Protein AF-A0A8S2SE95-F1 (afdb_monomer_lite)

Radius of gyration: 15.61 Å; chains: 1; bounding box: 32×33×42 Å

pLDDT: mean 89.28, std 6.91, range [56.66, 97.38]

Organism: NCBI:txid392030

Sequence (101 aa):
HARGCGQSKLTSSKSFCAANTDDVRVSLKYIRSTVGEETPIFAVGYSLGAGILTKFLGEENNQCSLQGAIVCCASFDMHLTTNNLERWFNLRMYNQRLTNN

Secondary structure (DSSP, 8-state):
--TT-TT----SS----TT--HHHHHHHHHHHHHH-TTS--EEEEETHHHHHHHHHHHHHGGG---SEEEEES--S-HHHHHHHHTSHHHIIIIIHHHH--

Structure (mmCIF, N/CA/C/O backbone):
data_AF-A0A8S2SE95-F1
#
_entry.id   AF-A0A8S2SE95-F1
#
loop_
_atom_site.group_PDB
_atom_site.id
_atom_site.type_symbol
_atom_site.label_atom_id
_atom_site.label_alt_id
_atom_site.label_comp_id
_atom_site.label_asym_id
_atom_site.label_entity_id
_atom_site.label_seq_id
_atom_site.pdbx_PDB_ins_code
_atom_site.Cartn_x
_atom_site.Cartn_y
_atom_site.Cartn_z
_atom_site.occupancy
_atom_site.B_iso_or_equiv
_atom_site.auth_seq_id
_atom_site.auth_comp_id
_atom_site.auth_asym_id
_atom_site.auth_atom_id
_atom_site.pdbx_PDB_model_num
ATOM 1 N N . HIS A 1 1 ? -1.279 9.204 1.547 1.00 62.28 1 HIS A N 1
ATOM 2 C CA . HIS A 1 1 ? -0.300 9.943 2.370 1.00 62.28 1 HIS A CA 1
ATOM 3 C C . HIS A 1 1 ? 1.016 9.175 2.319 1.00 62.28 1 HIS A C 1
ATOM 5 O O . HIS A 1 1 ? 0.982 7.976 2.554 1.00 62.28 1 HIS A O 1
ATOM 11 N N . ALA A 1 2 ? 2.130 9.812 1.955 1.00 77.06 2 ALA A N 1
ATOM 12 C CA . ALA A 1 2 ? 3.446 9.178 1.823 1.00 77.06 2 ALA A CA 1
ATOM 13 C C . ALA A 1 2 ? 4.489 10.029 2.562 1.00 77.06 2 ALA A C 1
ATOM 15 O O . ALA A 1 2 ? 4.457 11.255 2.452 1.00 77.06 2 ALA A O 1
ATOM 16 N N . ARG A 1 3 ? 5.377 9.392 3.337 1.00 85.06 3 ARG A N 1
ATOM 17 C CA . ARG A 1 3 ? 6.346 10.080 4.208 1.00 85.06 3 ARG A CA 1
ATOM 18 C C . ARG A 1 3 ? 7.268 11.006 3.412 1.00 85.06 3 ARG A C 1
ATOM 20 O O . ARG A 1 3 ? 8.002 10.539 2.546 1.00 85.06 3 ARG A O 1
ATOM 27 N N . GLY A 1 4 ? 7.277 12.295 3.745 1.00 81.44 4 GLY A N 1
ATOM 28 C CA . GLY A 1 4 ? 8.131 13.284 3.082 1.00 81.44 4 GLY A CA 1
ATOM 29 C C . GLY A 1 4 ? 7.610 13.752 1.722 1.00 81.44 4 GLY A C 1
ATOM 30 O O . GLY A 1 4 ? 8.294 14.505 1.037 1.00 81.44 4 GLY A O 1
ATOM 31 N N . CYS A 1 5 ? 6.404 13.337 1.326 1.00 81.38 5 CYS A N 1
ATOM 32 C CA . CYS A 1 5 ? 5.727 13.809 0.120 1.00 81.38 5 CYS A CA 1
ATOM 33 C C . CYS A 1 5 ? 4.601 14.786 0.485 1.00 81.38 5 CYS A C 1
ATOM 35 O O . CYS A 1 5 ? 4.055 14.729 1.591 1.00 81.38 5 CYS A O 1
ATOM 37 N N . GLY A 1 6 ? 4.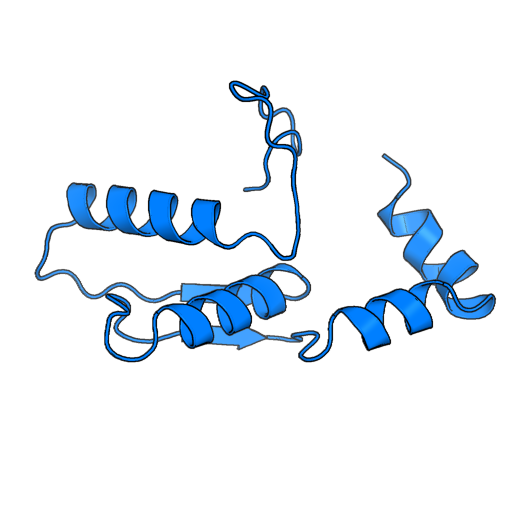227 15.669 -0.446 1.00 78.31 6 GLY A N 1
ATOM 38 C CA . GLY A 1 6 ? 3.066 16.554 -0.283 1.00 78.31 6 GLY A CA 1
ATOM 39 C C . GLY A 1 6 ? 3.162 17.465 0.944 1.00 78.31 6 GLY A C 1
ATOM 40 O O . GLY A 1 6 ? 2.211 17.547 1.712 1.00 78.31 6 GLY A O 1
ATOM 41 N N . GLN A 1 7 ? 4.329 18.087 1.157 1.00 80.31 7 GLN A N 1
ATOM 42 C CA . GLN A 1 7 ? 4.631 18.975 2.295 1.00 80.31 7 GLN A CA 1
ATOM 43 C C . GLN A 1 7 ? 4.585 18.307 3.685 1.00 80.31 7 GLN A C 1
ATOM 45 O O . GLN A 1 7 ? 4.684 18.992 4.703 1.00 80.31 7 GLN A O 1
ATOM 50 N N . SER A 1 8 ? 4.487 16.975 3.764 1.00 80.38 8 SER A N 1
ATOM 51 C CA . SER A 1 8 ? 4.587 16.276 5.048 1.00 80.38 8 SER A CA 1
ATOM 52 C C . SER A 1 8 ? 6.009 16.371 5.612 1.00 80.38 8 SER A C 1
ATOM 54 O O . SER A 1 8 ? 6.990 16.008 4.959 1.00 80.38 8 SER A O 1
ATOM 56 N N . LYS A 1 9 ? 6.134 16.858 6.851 1.00 81.50 9 LYS A N 1
ATOM 57 C CA . LYS A 1 9 ? 7.419 16.898 7.555 1.00 81.50 9 LYS A CA 1
ATOM 58 C C . LYS A 1 9 ? 7.835 15.479 7.938 1.00 81.50 9 LYS A C 1
ATOM 60 O O . LYS A 1 9 ? 7.080 14.763 8.594 1.00 81.50 9 LYS A O 1
ATOM 65 N N . LEU A 1 10 ? 9.058 15.094 7.585 1.00 81.50 10 LEU A N 1
ATOM 66 C CA . LEU A 1 10 ? 9.661 13.864 8.089 1.00 81.50 10 LEU A CA 1
ATOM 67 C C . LEU A 1 10 ? 9.982 14.032 9.577 1.00 81.50 10 LEU A C 1
ATOM 69 O 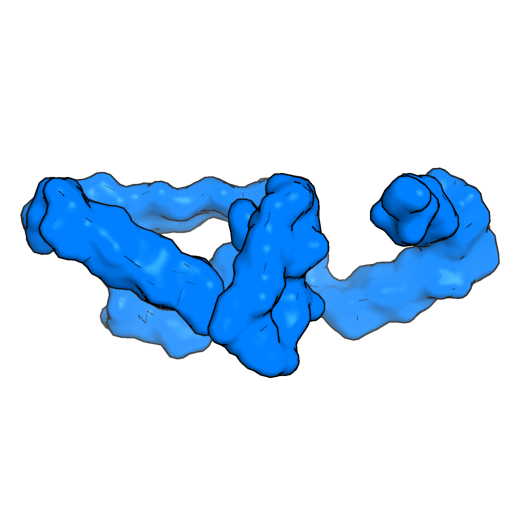O . LEU A 1 10 ? 10.810 14.854 9.962 1.00 81.50 10 LEU A O 1
ATOM 73 N N . THR A 1 11 ? 9.292 13.263 10.415 1.00 85.44 11 THR A N 1
ATOM 74 C CA . THR A 1 11 ? 9.496 13.218 11.873 1.00 85.44 11 THR A CA 1
ATOM 75 C C . THR A 1 11 ? 10.296 11.995 12.319 1.00 85.44 11 THR A C 1
ATOM 77 O O . THR A 1 11 ? 10.637 11.878 13.492 1.00 85.44 11 THR A O 1
ATOM 80 N N . SER A 1 12 ? 10.621 11.090 11.393 1.00 84.56 12 SER A N 1
ATOM 81 C CA . SER A 1 12 ? 11.497 9.940 11.611 1.00 84.56 12 SER A CA 1
ATOM 82 C C 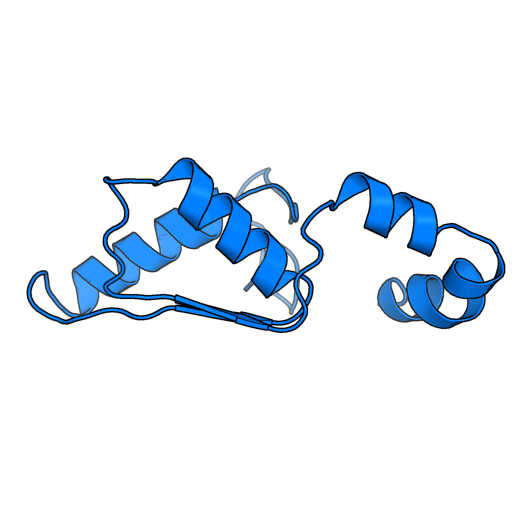. SER A 1 12 ? 12.518 9.816 10.480 1.00 84.56 12 SER A C 1
ATOM 84 O O . SER A 1 12 ? 12.381 10.447 9.433 1.00 84.56 12 SER A O 1
ATOM 86 N N . SER A 1 13 ? 13.519 8.954 10.661 1.00 83.75 13 SER A N 1
ATOM 87 C CA . SER A 1 13 ? 14.520 8.618 9.638 1.00 83.75 13 SER A CA 1
ATOM 88 C C . SER A 1 13 ? 13.988 7.740 8.492 1.00 83.75 13 SER A C 1
ATOM 90 O O . SER A 1 13 ? 14.758 7.351 7.618 1.00 83.75 13 SER A O 1
ATOM 92 N N . LYS A 1 14 ? 12.687 7.410 8.471 1.00 83.12 14 LYS A N 1
ATOM 93 C CA . LYS A 1 14 ? 12.056 6.620 7.402 1.00 83.12 14 LYS A CA 1
ATOM 94 C C . LYS A 1 14 ? 11.455 7.554 6.344 1.00 83.12 14 LYS A C 1
ATOM 96 O O . LYS A 1 14 ? 10.523 8.297 6.651 1.00 83.12 14 LYS A O 1
ATOM 101 N N . SER A 1 15 ? 11.942 7.480 5.108 1.00 84.56 15 SER A N 1
ATOM 102 C CA . SER A 1 15 ? 11.350 8.139 3.934 1.00 84.56 15 SER A CA 1
ATOM 103 C C . SER A 1 15 ? 10.247 7.282 3.293 1.00 84.56 15 SER A C 1
ATOM 105 O O . SER A 1 15 ? 9.971 6.164 3.739 1.00 84.56 15 SER A O 1
ATOM 107 N N . PHE A 1 16 ? 9.574 7.810 2.263 1.00 84.12 16 PHE A N 1
ATOM 108 C CA . PHE A 1 16 ? 8.618 7.032 1.478 1.00 84.12 16 PHE A CA 1
ATOM 109 C C . PHE A 1 16 ? 9.285 5.805 0.844 1.00 84.12 16 PHE A C 1
ATOM 111 O O . PHE A 1 16 ? 10.340 5.898 0.220 1.00 84.12 16 PHE A O 1
ATOM 118 N N . CYS A 1 17 ? 8.620 4.660 0.966 1.00 85.12 17 CYS A N 1
ATOM 119 C CA . CYS A 1 17 ? 8.992 3.425 0.299 1.00 85.12 17 CYS A CA 1
ATOM 120 C C . CYS A 1 17 ? 7.713 2.714 -0.141 1.00 85.12 17 CYS A C 1
ATOM 122 O O . CYS A 1 17 ? 6.864 2.399 0.691 1.00 85.12 17 CYS A O 1
ATOM 124 N N . ALA A 1 18 ? 7.584 2.433 -1.437 1.00 83.38 18 ALA A N 1
ATOM 125 C CA . ALA A 1 18 ? 6.417 1.739 -1.981 1.00 83.38 18 ALA A CA 1
ATOM 126 C C . ALA A 1 18 ? 6.309 0.276 -1.514 1.00 83.38 18 ALA A C 1
ATOM 128 O O . ALA A 1 18 ? 5.239 -0.316 -1.572 1.00 83.38 18 ALA A O 1
ATOM 129 N N . ALA A 1 19 ? 7.400 -0.323 -1.029 1.00 84.62 19 ALA A N 1
ATOM 130 C CA . ALA A 1 19 ? 7.360 -1.650 -0.418 1.00 84.62 19 ALA A CA 1
ATOM 131 C C . ALA A 1 19 ? 6.981 -1.604 1.072 1.00 84.62 19 ALA A C 1
ATOM 133 O O . ALA A 1 19 ? 6.727 -2.650 1.668 1.00 84.62 19 ALA A O 1
ATOM 134 N N . ASN A 1 20 ? 6.948 -0.423 1.693 1.00 88.12 20 ASN A N 1
ATOM 135 C CA . ASN A 1 20 ? 6.635 -0.289 3.107 1.00 88.12 20 ASN A CA 1
ATOM 136 C C . ASN A 1 20 ? 5.120 -0.213 3.334 1.00 88.12 20 ASN A C 1
ATOM 138 O O . ASN A 1 20 ? 4.443 0.674 2.818 1.00 88.12 20 ASN A O 1
ATOM 142 N N . THR A 1 21 ? 4.603 -1.117 4.158 1.00 93.25 21 THR A N 1
ATOM 143 C CA . THR A 1 21 ? 3.181 -1.221 4.517 1.00 93.25 21 THR A CA 1
ATOM 144 C C . THR A 1 21 ? 2.900 -0.740 5.944 1.00 93.25 21 THR A C 1
ATOM 146 O O . THR A 1 21 ? 1.733 -0.619 6.323 1.00 93.25 21 THR A O 1
ATOM 149 N N . ASP A 1 22 ? 3.939 -0.375 6.714 1.00 91.25 22 ASP A N 1
ATOM 150 C CA . ASP A 1 22 ? 3.818 0.152 8.083 1.00 91.25 22 ASP A CA 1
ATOM 151 C C . ASP A 1 22 ? 2.839 1.331 8.154 1.00 91.25 22 ASP A C 1
ATOM 153 O O . ASP A 1 22 ? 2.025 1.425 9.069 1.00 91.25 22 ASP A O 1
ATOM 157 N N . ASP A 1 23 ? 2.901 2.235 7.173 1.00 90.88 23 ASP A N 1
ATOM 158 C CA . ASP A 1 23 ? 2.075 3.445 7.150 1.00 90.88 23 ASP A CA 1
ATOM 159 C C . ASP A 1 23 ? 0.590 3.131 6.967 1.00 90.88 23 ASP A C 1
ATOM 161 O O . ASP A 1 23 ? -0.260 3.789 7.572 1.00 90.88 23 ASP A O 1
ATOM 165 N N . VAL A 1 24 ? 0.270 2.094 6.188 1.00 92.94 24 VAL A N 1
ATOM 166 C CA . VAL A 1 24 ? -1.103 1.589 6.056 1.00 92.94 24 VAL A CA 1
ATOM 167 C C . VAL A 1 24 ? -1.560 0.994 7.383 1.00 92.94 24 VAL A C 1
ATOM 169 O O . VAL A 1 24 ? -2.636 1.343 7.864 1.00 92.94 24 VAL A O 1
ATOM 172 N N . ARG A 1 25 ? -0.717 0.175 8.024 1.00 93.88 25 ARG A N 1
ATOM 173 C CA . ARG A 1 25 ? -1.026 -0.482 9.303 1.00 93.88 25 ARG A CA 1
ATOM 174 C C . ARG A 1 25 ? -1.284 0.529 10.422 1.00 93.88 25 ARG A C 1
ATOM 176 O O . ARG A 1 25 ? -2.271 0.420 11.147 1.00 93.88 25 ARG A O 1
ATOM 183 N N . VAL A 1 26 ? -0.431 1.549 10.537 1.00 93.00 26 VAL A N 1
ATOM 184 C CA . VAL A 1 26 ? -0.585 2.629 11.524 1.00 93.00 26 VAL A CA 1
ATOM 185 C C . VAL A 1 26 ? -1.843 3.449 11.246 1.00 93.00 26 VAL A C 1
ATOM 187 O O . VAL A 1 26 ? -2.604 3.721 12.174 1.00 93.00 26 VAL A O 1
ATOM 190 N N . SER A 1 27 ? -2.096 3.801 9.981 1.00 92.81 27 SER A N 1
ATOM 191 C CA . SER A 1 27 ? -3.293 4.560 9.601 1.00 92.81 27 SER A CA 1
ATOM 192 C C . SER A 1 27 ? -4.570 3.779 9.911 1.00 92.81 27 SER A C 1
ATOM 194 O O . SER A 1 27 ? -5.494 4.331 10.501 1.00 92.81 27 SER A O 1
ATOM 196 N N . LEU A 1 28 ? -4.610 2.486 9.579 1.00 94.44 28 LEU A N 1
ATOM 197 C CA . LEU A 1 28 ? -5.755 1.624 9.860 1.00 94.44 28 LEU A CA 1
ATOM 198 C C . LEU A 1 28 ? -6.007 1.495 11.364 1.00 94.44 28 LEU A C 1
ATOM 200 O O . LEU A 1 28 ? -7.146 1.640 11.800 1.00 94.44 28 LEU A O 1
ATOM 204 N N . LYS A 1 29 ? -4.953 1.294 12.165 1.00 94.44 29 LYS A N 1
ATOM 205 C CA . LYS A 1 29 ? -5.065 1.244 13.629 1.00 94.44 29 LYS A CA 1
ATOM 206 C C . LYS A 1 29 ? -5.623 2.549 14.202 1.00 94.44 29 LYS A C 1
ATOM 208 O O . LYS A 1 29 ? -6.487 2.513 15.074 1.00 94.44 29 LYS A O 1
ATOM 213 N N . TYR A 1 30 ? -5.156 3.694 13.703 1.00 95.31 30 TYR A N 1
ATOM 214 C CA . TYR A 1 30 ? -5.666 4.999 14.119 1.00 95.31 30 TYR A CA 1
ATOM 215 C C . TYR A 1 30 ? -7.146 5.176 13.752 1.00 95.31 30 TYR A C 1
ATOM 217 O O . TYR A 1 30 ? -7.954 5.528 14.615 1.00 95.31 30 TYR A O 1
ATOM 225 N N . ILE A 1 31 ? -7.523 4.867 12.506 1.00 95.38 31 ILE A N 1
ATOM 226 C CA . ILE A 1 31 ? -8.917 4.941 12.050 1.00 95.38 31 ILE A CA 1
ATOM 227 C C . ILE A 1 31 ? -9.792 4.041 12.921 1.00 95.38 31 ILE A C 1
ATOM 229 O O . ILE A 1 31 ? -10.765 4.530 13.484 1.00 95.38 31 ILE A O 1
ATOM 233 N N . ARG A 1 32 ? -9.403 2.775 13.119 1.00 95.00 32 ARG A N 1
ATOM 234 C CA . ARG A 1 32 ? -10.095 1.808 13.984 1.00 95.00 32 ARG A CA 1
ATOM 235 C C . ARG A 1 32 ? -10.325 2.357 15.394 1.00 95.00 32 ARG A C 1
ATOM 237 O O . ARG A 1 32 ? -11.455 2.340 15.868 1.00 95.00 32 ARG A O 1
ATOM 244 N N . SER A 1 33 ? -9.296 2.939 16.016 1.00 96.31 33 SER A N 1
ATOM 245 C CA . SER A 1 33 ? -9.426 3.556 17.346 1.00 96.31 33 SER A CA 1
ATOM 246 C C . SER A 1 33 ? -10.352 4.778 17.385 1.00 96.31 33 SER A C 1
ATOM 248 O O . SER A 1 33 ? -10.870 5.120 18.442 1.00 96.31 33 SER A O 1
ATOM 250 N N . THR A 1 34 ? -10.571 5.429 16.240 1.00 96.88 34 THR A N 1
ATOM 251 C CA . THR A 1 34 ? -11.421 6.621 16.121 1.00 96.88 34 THR A CA 1
ATOM 252 C C . THR A 1 34 ? -12.879 6.256 15.844 1.00 96.88 34 THR A C 1
ATOM 254 O O . THR A 1 34 ? -13.783 6.898 16.369 1.00 96.88 34 THR A O 1
ATOM 257 N N . VAL A 1 35 ? -13.117 5.237 15.012 1.00 96.06 35 VAL A N 1
ATOM 258 C CA . VAL A 1 35 ? -14.465 4.848 14.561 1.00 96.06 35 VAL A CA 1
ATOM 259 C C . VAL A 1 35 ? -15.077 3.693 15.361 1.00 96.06 35 VAL A C 1
ATOM 261 O O . VAL A 1 35 ? -16.266 3.424 15.204 1.00 96.06 35 VAL A O 1
ATOM 264 N N . GLY A 1 36 ? -14.295 3.013 16.205 1.00 94.88 36 GLY A N 1
ATOM 265 C CA . GLY A 1 36 ? -14.731 1.880 17.029 1.00 94.88 36 GLY A CA 1
ATOM 266 C C . GLY A 1 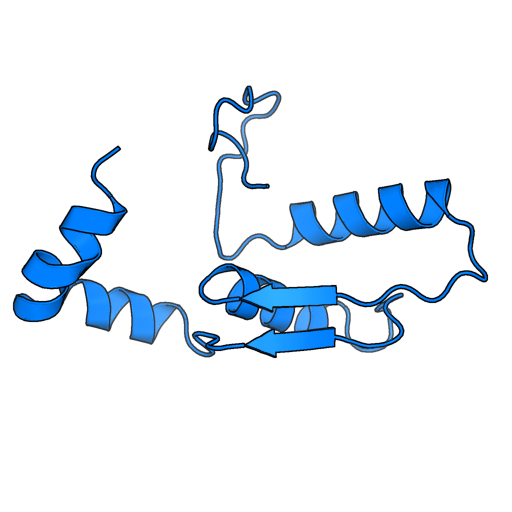36 ? -14.535 0.506 16.372 1.00 94.88 36 GLY A C 1
ATOM 267 O O . GLY A 1 36 ? -14.392 0.384 15.152 1.00 94.88 36 GLY A O 1
ATOM 268 N N . GLU A 1 37 ? -14.523 -0.548 17.196 1.00 93.19 37 GLU A N 1
ATOM 269 C CA . GLU A 1 37 ? -14.259 -1.936 16.767 1.00 93.19 37 GLU A CA 1
ATOM 270 C C . GLU A 1 37 ? -15.356 -2.514 15.861 1.00 93.19 37 GLU A C 1
ATOM 272 O O . GLU A 1 37 ? -15.053 -3.183 14.878 1.00 93.19 37 GLU A O 1
ATOM 277 N N . GLU A 1 38 ? -16.618 -2.157 16.103 1.00 93.69 38 GLU A N 1
ATOM 278 C CA . GLU A 1 38 ? -17.767 -2.699 15.359 1.00 93.69 38 GLU A CA 1
ATOM 279 C C . GLU A 1 38 ? -17.990 -2.036 13.987 1.00 93.69 38 GLU A C 1
ATOM 281 O O . GLU A 1 38 ? -18.774 -2.517 13.170 1.00 93.69 38 GLU A O 1
ATOM 286 N N . THR A 1 39 ? -17.324 -0.913 13.705 1.00 96.31 39 THR A N 1
ATOM 287 C CA . THR A 1 39 ? -17.542 -0.170 12.457 1.00 96.31 39 THR A CA 1
ATOM 288 C C . THR A 1 39 ? -16.836 -0.871 11.290 1.00 96.31 39 THR A C 1
ATOM 290 O O . THR A 1 39 ? -15.615 -1.031 11.329 1.00 96.31 39 THR A O 1
ATOM 293 N N . PRO A 1 40 ? -17.521 -1.279 10.210 1.00 95.31 40 PRO A N 1
ATOM 294 C CA . PRO A 1 40 ? -16.851 -1.914 9.079 1.00 95.31 40 PRO A CA 1
ATOM 295 C C . PRO A 1 40 ? -15.940 -0.911 8.356 1.00 95.31 40 PRO A C 1
ATOM 297 O O . PRO A 1 40 ? -16.355 0.198 8.020 1.00 95.31 40 PRO A O 1
ATOM 300 N N . ILE A 1 41 ? -14.691 -1.309 8.095 1.00 96.69 41 ILE A N 1
ATOM 301 C CA . ILE A 1 41 ? -13.706 -0.488 7.376 1.00 96.69 41 ILE A CA 1
ATOM 302 C C . ILE A 1 41 ? -13.385 -1.155 6.042 1.00 96.69 41 ILE A C 1
ATOM 304 O O . ILE A 1 41 ? -13.057 -2.341 5.994 1.00 96.69 41 ILE A O 1
ATOM 308 N N . PHE A 1 42 ? -13.434 -0.371 4.969 1.00 96.88 42 PHE A N 1
ATOM 309 C CA . PHE A 1 42 ? -13.057 -0.786 3.621 1.00 96.88 42 PHE A CA 1
ATOM 310 C C . PHE A 1 42 ? -11.889 0.060 3.118 1.00 96.88 42 PHE A C 1
ATOM 312 O O . PHE A 1 42 ? -11.787 1.242 3.448 1.00 96.88 42 PHE A O 1
ATOM 319 N N . ALA A 1 43 ? -11.021 -0.531 2.298 1.00 96.50 43 ALA A N 1
ATOM 320 C CA . ALA A 1 43 ? -9.894 0.172 1.687 1.00 96.50 43 ALA A CA 1
ATOM 321 C C . ALA A 1 43 ? -9.998 0.187 0.159 1.00 96.50 43 ALA A C 1
ATOM 323 O O . ALA A 1 43 ? -10.402 -0.795 -0.458 1.00 96.50 43 ALA A O 1
ATOM 324 N N . VAL A 1 44 ? -9.583 1.286 -0.469 1.00 96.94 44 VAL A N 1
ATOM 325 C CA . VAL A 1 44 ? -9.468 1.383 -1.929 1.00 96.94 44 VAL A CA 1
ATOM 326 C C . VAL A 1 44 ? -8.066 1.859 -2.278 1.00 96.94 44 VAL A C 1
ATOM 328 O O . VAL A 1 44 ? -7.607 2.883 -1.773 1.00 96.94 44 VAL A O 1
ATOM 331 N N . GLY A 1 45 ? -7.382 1.110 -3.137 1.00 94.69 45 GLY A N 1
ATOM 332 C CA . GLY A 1 45 ? -6.056 1.437 -3.643 1.00 94.69 45 GLY A CA 1
ATOM 333 C C . GLY A 1 45 ? -6.090 1.682 -5.147 1.00 94.69 45 GLY A C 1
ATOM 334 O O . GLY A 1 45 ? -6.730 0.935 -5.887 1.00 94.69 45 GLY A O 1
ATOM 335 N N . TYR A 1 46 ? -5.371 2.708 -5.607 1.00 94.12 46 TYR A N 1
ATOM 336 C CA . TYR A 1 46 ? -5.231 3.041 -7.028 1.00 94.12 46 TYR A CA 1
ATOM 337 C C . TYR A 1 46 ? -3.758 3.171 -7.432 1.00 94.12 46 TYR A C 1
ATOM 339 O O . TYR A 1 46 ? -2.973 3.785 -6.703 1.00 94.12 46 TYR A O 1
ATOM 347 N N . SER A 1 47 ? -3.390 2.627 -8.599 1.00 90.56 47 SER A N 1
ATOM 348 C CA . SER A 1 47 ? -2.033 2.703 -9.165 1.00 90.56 47 SER A CA 1
ATOM 349 C C . SER A 1 47 ? -0.976 2.210 -8.159 1.00 90.56 47 SER A C 1
ATOM 351 O O . SER A 1 47 ? -1.089 1.096 -7.646 1.00 90.56 47 SER A O 1
ATOM 353 N N . LEU A 1 48 ? 0.011 3.032 -7.792 1.00 89.31 48 LEU A N 1
ATOM 354 C CA . LEU A 1 48 ? 1.008 2.690 -6.773 1.00 89.31 48 LEU A CA 1
ATOM 355 C C . LEU A 1 48 ? 0.371 2.314 -5.424 1.00 89.31 48 LEU A C 1
ATOM 357 O O . LEU A 1 48 ? 0.793 1.360 -4.775 1.00 89.31 48 LEU A O 1
ATOM 361 N N . GLY A 1 49 ? -0.686 3.027 -5.025 1.00 91.12 49 GLY A N 1
ATOM 362 C CA . GLY A 1 49 ? -1.431 2.732 -3.801 1.00 91.12 49 GLY A CA 1
ATOM 363 C C . GLY A 1 49 ? -2.175 1.398 -3.860 1.00 91.12 49 GLY A C 1
ATOM 364 O O . GLY A 1 49 ? -2.371 0.769 -2.826 1.00 91.12 49 GLY A O 1
ATOM 365 N N . ALA A 1 50 ? -2.548 0.941 -5.058 1.00 93.88 50 ALA A N 1
ATOM 366 C CA . ALA A 1 50 ? -3.153 -0.370 -5.257 1.00 93.88 50 ALA A CA 1
ATOM 367 C C . ALA A 1 50 ? -2.133 -1.483 -4.983 1.00 93.88 50 ALA A C 1
ATOM 369 O O . ALA A 1 50 ? -2.433 -2.390 -4.216 1.00 93.88 50 ALA A O 1
ATOM 370 N N . GLY A 1 51 ? -0.906 -1.361 -5.506 1.00 93.50 51 GLY A N 1
ATOM 371 C CA . GLY A 1 51 ? 0.183 -2.304 -5.213 1.00 93.50 51 GLY A CA 1
ATOM 372 C C . GLY A 1 51 ? 0.555 -2.349 -3.724 1.00 93.50 51 GLY A C 1
ATOM 373 O O . GLY A 1 51 ? 0.669 -3.432 -3.149 1.00 93.50 51 GLY A O 1
ATOM 374 N N . ILE A 1 52 ? 0.656 -1.181 -3.071 1.00 93.31 52 ILE A N 1
ATOM 375 C CA . ILE A 1 52 ? 0.891 -1.085 -1.617 1.00 93.31 52 ILE A CA 1
ATOM 376 C C . ILE A 1 52 ? -0.226 -1.795 -0.838 1.00 93.31 52 ILE A C 1
ATOM 378 O O . ILE A 1 52 ? 0.059 -2.579 0.068 1.00 93.31 52 ILE A O 1
ATOM 382 N N . LEU A 1 53 ? -1.492 -1.543 -1.196 1.00 94.62 53 LEU A N 1
ATOM 383 C CA . LEU A 1 53 ? -2.645 -2.164 -0.543 1.00 94.62 53 LEU A CA 1
ATOM 384 C C . LEU A 1 53 ? -2.653 -3.683 -0.744 1.00 94.62 53 LEU A C 1
ATOM 386 O O . LEU A 1 53 ? -2.871 -4.414 0.216 1.00 94.62 53 LEU A O 1
ATOM 390 N N . THR A 1 54 ? -2.362 -4.176 -1.949 1.00 94.31 54 THR A N 1
ATOM 391 C CA . THR A 1 54 ? -2.261 -5.618 -2.215 1.00 94.31 54 THR A CA 1
ATOM 392 C C . THR A 1 54 ? -1.183 -6.277 -1.362 1.00 94.31 54 THR A C 1
ATOM 394 O O . THR A 1 54 ? -1.445 -7.311 -0.751 1.00 94.31 54 THR A O 1
ATOM 397 N N . LYS A 1 55 ? 0.007 -5.670 -1.267 1.00 93.88 55 LYS A N 1
ATOM 398 C CA . LYS A 1 55 ? 1.083 -6.179 -0.407 1.00 93.88 55 LYS A CA 1
ATOM 399 C C . LYS A 1 55 ? 0.654 -6.213 1.060 1.00 93.88 55 LYS A C 1
ATOM 401 O O . LYS A 1 55 ? 0.834 -7.233 1.715 1.00 93.88 55 LYS A O 1
ATOM 406 N N . PHE A 1 56 ? 0.056 -5.128 1.552 1.00 94.94 56 PHE A N 1
ATOM 407 C CA . PHE A 1 56 ? -0.454 -5.043 2.921 1.00 94.94 56 PHE A CA 1
ATOM 408 C C . PHE A 1 56 ? -1.458 -6.164 3.224 1.00 94.94 56 PHE A C 1
ATOM 410 O O . PHE A 1 56 ? -1.302 -6.867 4.217 1.00 94.94 56 PHE A O 1
ATOM 417 N N . LEU A 1 57 ? -2.443 -6.377 2.346 1.00 95.06 57 LEU A N 1
ATOM 418 C CA . LEU A 1 57 ? -3.434 -7.446 2.505 1.00 95.06 57 LEU A CA 1
ATOM 419 C C . LEU A 1 57 ? -2.779 -8.833 2.542 1.00 95.06 57 LEU A C 1
ATOM 421 O O . LEU A 1 57 ? -3.167 -9.667 3.355 1.00 95.06 57 LEU A O 1
ATOM 425 N N . GLY A 1 58 ? -1.768 -9.071 1.700 1.00 94.06 58 GLY A N 1
ATOM 426 C CA . GLY A 1 58 ? -1.012 -10.325 1.699 1.00 94.06 58 GLY A CA 1
ATOM 427 C C . GLY A 1 58 ? -0.208 -10.558 2.983 1.00 94.06 58 GLY A C 1
ATOM 428 O O . GLY A 1 58 ? -0.123 -11.689 3.451 1.00 94.06 58 GLY A O 1
ATOM 429 N N . GLU A 1 59 ? 0.351 -9.499 3.573 1.00 95.19 59 GLU A N 1
ATOM 430 C CA . GLU A 1 59 ? 1.101 -9.572 4.835 1.00 95.19 59 GLU A CA 1
ATOM 431 C C . GLU A 1 59 ? 0.200 -9.732 6.064 1.00 95.19 59 GLU A C 1
ATOM 433 O O . GLU A 1 59 ? 0.579 -10.421 7.009 1.00 95.19 59 GLU A O 1
ATOM 438 N N . GLU A 1 60 ? -0.972 -9.092 6.081 1.00 94.38 60 GLU A N 1
ATOM 439 C CA . GLU A 1 60 ? -1.954 -9.248 7.162 1.00 94.38 60 GLU A CA 1
ATOM 440 C C . GLU A 1 60 ? -2.658 -10.604 7.108 1.00 94.38 60 GLU A C 1
ATOM 442 O O . GLU A 1 60 ? -2.914 -11.216 8.146 1.00 94.38 60 GLU A O 1
ATOM 447 N N . ASN A 1 61 ? -2.975 -11.079 5.900 1.00 91.81 61 ASN A N 1
ATOM 448 C CA . ASN A 1 61 ? -3.703 -12.322 5.676 1.00 91.81 61 ASN A CA 1
ATOM 449 C C . ASN A 1 61 ? -4.961 -12.387 6.579 1.00 91.81 61 ASN A C 1
ATOM 451 O O . ASN A 1 61 ? -5.734 -11.428 6.640 1.00 91.81 61 ASN A O 1
ATOM 455 N N . ASN A 1 62 ? -5.139 -13.468 7.346 1.00 91.06 62 ASN A N 1
ATOM 456 C CA . ASN A 1 62 ? -6.265 -13.658 8.268 1.00 91.06 62 ASN A CA 1
ATOM 457 C C . ASN A 1 62 ? -6.303 -12.679 9.458 1.00 91.06 62 ASN A C 1
ATOM 459 O O . ASN A 1 62 ? -7.265 -12.704 10.219 1.00 91.06 62 ASN A O 1
ATOM 463 N N . GLN A 1 63 ? -5.269 -11.860 9.667 1.00 90.50 63 GLN A N 1
ATOM 464 C CA . GLN A 1 63 ? -5.228 -10.849 10.731 1.00 90.50 63 GLN A CA 1
ATOM 465 C C . GLN A 1 63 ? -5.724 -9.472 10.258 1.00 90.50 63 GLN A C 1
ATOM 467 O O . GLN A 1 63 ? -5.770 -8.527 11.047 1.00 90.50 63 GLN A O 1
ATOM 472 N N . CYS A 1 64 ? -6.097 -9.330 8.981 1.00 90.75 64 CYS A N 1
ATOM 473 C CA . CYS A 1 64 ? -6.538 -8.050 8.440 1.00 90.75 64 CYS A CA 1
ATOM 474 C C . CYS A 1 64 ? -7.883 -7.622 9.044 1.00 90.75 64 CYS A C 1
ATOM 476 O O . CYS A 1 64 ? -8.878 -8.330 8.931 1.00 90.75 64 CYS A O 1
ATOM 478 N N . SER A 1 65 ? -7.937 -6.422 9.626 1.00 89.31 65 SER A N 1
ATOM 479 C CA . SER A 1 65 ? -9.154 -5.853 10.230 1.00 89.31 65 SER A CA 1
ATOM 480 C C . SER A 1 65 ? -10.045 -5.081 9.244 1.00 89.31 65 SER A C 1
ATOM 482 O O . SER A 1 65 ? -10.945 -4.342 9.661 1.00 89.31 65 SER A O 1
ATOM 484 N N . LEU A 1 66 ? -9.783 -5.224 7.940 1.00 94.69 66 LEU A N 1
ATOM 485 C CA . LEU A 1 66 ? -10.608 -4.683 6.862 1.00 94.69 66 LEU A CA 1
ATOM 486 C C . LEU A 1 66 ? -11.713 -5.677 6.495 1.00 94.69 66 LEU A C 1
ATOM 488 O O . LEU A 1 66 ? -11.451 -6.858 6.293 1.00 94.69 66 LEU A O 1
ATOM 492 N N . GLN A 1 67 ? -12.933 -5.173 6.312 1.00 95.50 67 GLN A N 1
ATOM 493 C CA . GLN A 1 67 ? -14.071 -5.972 5.847 1.00 95.50 67 GLN A CA 1
ATOM 494 C C . GLN A 1 67 ? -13.960 -6.312 4.352 1.00 95.50 67 GLN A C 1
ATOM 496 O O . GLN A 1 67 ? -14.533 -7.288 3.872 1.00 95.50 67 GLN A O 1
ATOM 501 N N . GLY A 1 68 ? -13.235 -5.485 3.601 1.00 95.69 68 GLY A N 1
ATOM 502 C CA . GLY A 1 68 ? -12.976 -5.689 2.186 1.00 95.69 68 GLY A CA 1
ATOM 503 C C . GLY A 1 68 ? -12.057 -4.616 1.618 1.00 95.69 68 GLY A C 1
ATOM 504 O O . GLY A 1 68 ? -11.839 -3.562 2.225 1.00 95.69 68 GLY A O 1
ATOM 505 N N . ALA A 1 69 ? -11.521 -4.884 0.432 1.00 96.75 69 ALA A N 1
ATOM 506 C CA . ALA A 1 69 ? -10.649 -3.956 -0.264 1.00 96.75 69 ALA A CA 1
ATOM 507 C C . ALA A 1 69 ? -10.860 -3.994 -1.780 1.00 96.75 69 ALA A C 1
ATOM 509 O O . ALA A 1 69 ? -11.135 -5.047 -2.352 1.00 96.75 69 ALA A O 1
ATOM 510 N N . ILE A 1 70 ? -10.692 -2.842 -2.426 1.00 97.38 70 ILE A N 1
ATOM 511 C CA . ILE A 1 70 ? -10.720 -2.692 -3.882 1.00 97.38 70 ILE A CA 1
ATOM 512 C C . ILE A 1 70 ? -9.338 -2.242 -4.344 1.00 97.38 70 ILE A C 1
ATOM 514 O O . ILE A 1 70 ? -8.764 -1.290 -3.815 1.00 97.38 70 ILE A O 1
ATOM 518 N N . VAL A 1 71 ? -8.805 -2.925 -5.350 1.00 95.88 71 VAL A N 1
ATOM 519 C CA . VAL A 1 71 ? -7.472 -2.683 -5.900 1.00 95.88 71 VAL A CA 1
ATOM 520 C C . VAL A 1 71 ? -7.626 -2.388 -7.389 1.00 95.88 71 VAL A C 1
ATOM 522 O O . VAL A 1 71 ? -8.002 -3.265 -8.163 1.00 95.88 71 VAL A O 1
ATOM 525 N N . CYS A 1 72 ? -7.332 -1.154 -7.795 1.00 95.38 72 CYS A N 1
ATOM 526 C CA . CYS A 1 72 ? -7.503 -0.689 -9.170 1.00 95.38 72 CYS A CA 1
ATOM 527 C C . CYS A 1 72 ? -6.153 -0.357 -9.815 1.00 95.38 72 CYS A C 1
ATOM 529 O O . CYS A 1 72 ? -5.396 0.470 -9.300 1.00 95.38 72 CYS A O 1
ATOM 531 N N . CYS A 1 73 ? -5.881 -0.953 -10.980 1.00 91.94 73 CYS A N 1
ATOM 532 C CA . CYS A 1 73 ? -4.662 -0.713 -11.765 1.00 91.94 73 CYS A CA 1
ATOM 533 C C . CYS A 1 73 ? -3.364 -0.998 -10.981 1.00 91.94 73 CYS A C 1
ATOM 535 O O . CYS A 1 73 ? -2.407 -0.229 -11.069 1.00 91.94 73 CYS A O 1
ATOM 537 N N . ALA A 1 74 ? -3.337 -2.071 -10.183 1.00 87.94 74 ALA A N 1
ATOM 538 C CA . ALA A 1 74 ? -2.157 -2.438 -9.408 1.00 87.94 74 ALA A CA 1
ATOM 539 C C . ALA A 1 74 ? -1.030 -3.001 -10.272 1.00 87.94 74 ALA A C 1
ATOM 541 O O . ALA A 1 74 ? -1.235 -3.855 -11.134 1.00 87.94 74 ALA A O 1
ATOM 542 N N . SER A 1 75 ? 0.188 -2.593 -9.940 1.00 84.38 75 SER A N 1
ATOM 543 C CA . SER A 1 75 ? 1.408 -3.302 -10.298 1.00 84.38 75 SER A CA 1
ATOM 544 C C . SER A 1 75 ? 1.624 -4.455 -9.313 1.00 84.38 75 SER A C 1
ATOM 546 O O . SER A 1 75 ? 2.138 -4.259 -8.216 1.00 84.38 75 SER A O 1
ATOM 548 N N . PHE A 1 76 ? 1.207 -5.664 -9.700 1.00 80.50 76 PHE A N 1
ATOM 549 C CA . PHE A 1 76 ? 1.365 -6.876 -8.879 1.00 80.50 76 PHE A CA 1
ATOM 550 C C . PHE A 1 76 ? 2.829 -7.309 -8.718 1.00 80.50 76 PHE A C 1
ATOM 552 O O . PHE A 1 76 ? 3.191 -7.869 -7.688 1.00 80.50 76 PHE A O 1
ATOM 559 N N . ASP A 1 77 ? 3.674 -7.006 -9.708 1.00 86.69 77 ASP A N 1
ATOM 560 C CA . ASP A 1 77 ? 5.125 -7.160 -9.618 1.00 86.69 77 ASP A CA 1
ATOM 561 C C . ASP A 1 77 ? 5.797 -5.789 -9.733 1.00 86.69 77 ASP A C 1
ATOM 563 O O . ASP A 1 77 ? 5.907 -5.188 -10.810 1.00 86.69 77 ASP A O 1
ATOM 567 N N . MET A 1 78 ? 6.235 -5.275 -8.587 1.00 83.31 78 MET A N 1
ATOM 568 C CA . MET A 1 78 ? 6.836 -3.951 -8.497 1.00 83.31 78 MET A CA 1
ATOM 569 C C . MET A 1 78 ? 8.256 -3.907 -9.072 1.00 83.31 78 MET A C 1
ATOM 571 O O . MET A 1 78 ? 8.670 -2.856 -9.564 1.00 83.31 78 MET A O 1
ATOM 575 N N . HIS A 1 79 ? 8.978 -5.031 -9.092 1.00 86.38 79 HIS A N 1
ATOM 576 C CA . HIS A 1 79 ? 10.308 -5.108 -9.696 1.00 86.38 79 HIS A CA 1
ATOM 577 C C . HIS A 1 79 ? 10.206 -5.079 -11.219 1.00 86.38 79 HIS A C 1
ATOM 579 O O . HIS A 1 79 ? 10.848 -4.249 -11.863 1.00 86.38 79 HIS A O 1
ATOM 585 N N . LEU A 1 80 ? 9.340 -5.912 -11.802 1.00 89.06 80 LEU A N 1
ATOM 586 C CA . LEU A 1 80 ? 9.093 -5.910 -13.244 1.00 89.06 80 LEU A CA 1
ATOM 587 C C . LEU A 1 80 ? 8.551 -4.563 -13.722 1.00 89.06 80 LEU A C 1
ATOM 589 O O . LEU A 1 80 ? 8.987 -4.060 -14.758 1.00 89.06 80 LEU A O 1
ATOM 593 N N . THR A 1 81 ? 7.638 -3.954 -12.962 1.00 87.69 81 THR A N 1
ATOM 594 C CA . THR A 1 81 ? 7.067 -2.650 -13.326 1.00 87.69 81 THR A CA 1
ATOM 595 C C . THR A 1 81 ? 8.127 -1.551 -13.300 1.00 87.69 81 THR A C 1
ATOM 597 O O . THR A 1 81 ? 8.214 -0.780 -14.255 1.00 87.69 81 THR A O 1
ATOM 600 N N . THR A 1 82 ? 8.968 -1.508 -12.260 1.00 87.88 82 THR A N 1
ATOM 601 C CA . THR A 1 82 ? 10.080 -0.544 -12.160 1.00 87.88 82 THR A CA 1
ATOM 602 C C . THR A 1 82 ? 11.071 -0.728 -13.309 1.00 87.88 82 THR A C 1
ATOM 604 O O . THR A 1 82 ? 11.342 0.222 -14.039 1.00 87.88 82 THR A O 1
ATOM 607 N N . ASN A 1 83 ? 11.506 -1.965 -13.567 1.00 90.38 83 ASN A N 1
ATOM 608 C CA . ASN A 1 83 ? 12.409 -2.278 -14.679 1.00 90.38 83 ASN A CA 1
ATOM 609 C C . ASN A 1 83 ? 11.815 -1.872 -16.038 1.00 90.38 83 ASN A C 1
ATOM 611 O O . ASN A 1 83 ? 12.525 -1.421 -16.936 1.00 90.38 83 ASN A O 1
ATOM 615 N N . ASN A 1 84 ? 10.500 -2.023 -16.216 1.00 90.31 84 ASN A N 1
ATOM 616 C CA . ASN A 1 84 ? 9.824 -1.597 -17.437 1.00 90.31 84 ASN A CA 1
ATOM 617 C C . ASN A 1 84 ? 9.728 -0.066 -17.548 1.00 90.31 84 ASN A C 1
ATOM 619 O O . ASN A 1 84 ? 9.795 0.458 -18.662 1.00 90.31 84 ASN A O 1
ATOM 623 N N . LEU A 1 85 ? 9.602 0.649 -16.425 1.00 88.69 85 LEU A N 1
ATOM 624 C CA . LEU A 1 85 ? 9.608 2.116 -16.364 1.00 88.69 85 LEU A CA 1
ATOM 625 C C . LEU A 1 85 ? 10.954 2.710 -16.789 1.00 88.69 85 LEU A C 1
ATOM 627 O O . LEU A 1 85 ? 10.995 3.798 -17.356 1.00 88.69 85 LEU A O 1
ATOM 631 N N . GLU A 1 86 ? 12.046 1.994 -16.532 1.00 90.62 86 GLU A N 1
ATOM 632 C CA . GLU A 1 86 ? 13.409 2.421 -16.862 1.00 90.62 86 GLU A CA 1
ATOM 633 C C . GLU A 1 86 ? 13.802 2.163 -18.324 1.00 90.62 86 GLU A C 1
ATOM 635 O O . GLU A 1 86 ? 14.808 2.688 -18.805 1.00 90.62 86 GLU A O 1
ATOM 640 N N . ARG A 1 87 ? 12.992 1.417 -19.087 1.00 92.00 87 ARG A N 1
ATOM 641 C CA . ARG A 1 87 ? 13.216 1.245 -20.531 1.00 92.00 87 ARG A CA 1
ATOM 642 C C . ARG A 1 87 ? 13.103 2.584 -21.246 1.00 92.00 87 ARG A C 1
ATOM 644 O O . ARG A 1 87 ? 12.166 3.331 -20.994 1.00 92.00 87 ARG A O 1
ATOM 651 N N . TRP A 1 88 ? 13.994 2.840 -22.206 1.00 90.00 88 TRP A N 1
ATOM 652 C CA . TRP A 1 88 ? 14.166 4.141 -22.875 1.00 90.00 88 TRP A CA 1
ATOM 653 C C . TRP A 1 88 ? 12.862 4.893 -23.202 1.00 90.00 88 TRP A C 1
ATOM 655 O O . TRP A 1 88 ? 12.739 6.075 -22.881 1.00 90.00 88 TRP A O 1
ATOM 665 N N . PHE A 1 89 ? 11.878 4.215 -23.804 1.00 90.81 89 PHE A N 1
ATOM 666 C CA . PHE A 1 89 ? 10.605 4.840 -24.172 1.00 90.81 89 PHE A CA 1
ATOM 667 C C . PHE A 1 89 ? 9.786 5.266 -22.942 1.00 90.81 89 PHE A C 1
ATOM 669 O O . PHE A 1 89 ? 9.381 6.423 -22.839 1.00 90.81 89 PHE A O 1
ATOM 676 N N . ASN A 1 90 ? 9.592 4.360 -21.979 1.00 89.94 90 ASN A N 1
ATOM 677 C CA . ASN A 1 90 ? 8.841 4.627 -20.748 1.00 89.94 90 ASN A CA 1
ATOM 678 C C . ASN A 1 90 ? 9.584 5.599 -19.826 1.00 89.94 90 ASN A C 1
ATOM 680 O O . ASN A 1 90 ? 8.954 6.437 -19.180 1.00 89.94 90 ASN A O 1
ATOM 684 N N . LEU A 1 91 ? 10.916 5.543 -19.829 1.00 88.81 91 LEU A N 1
ATOM 685 C CA . LEU A 1 91 ? 11.778 6.443 -19.079 1.00 88.81 91 LEU A CA 1
ATOM 686 C C . LEU A 1 91 ? 11.527 7.891 -19.506 1.00 88.81 91 LEU A C 1
ATOM 688 O O . LEU A 1 91 ? 11.289 8.748 -18.658 1.00 88.81 91 LEU A O 1
ATOM 692 N N . ARG A 1 92 ? 11.514 8.148 -20.821 1.00 87.81 92 ARG A N 1
ATOM 693 C CA . ARG A 1 92 ? 11.282 9.487 -21.385 1.00 87.81 92 ARG A CA 1
ATOM 694 C C . ARG A 1 92 ? 9.826 9.937 -21.311 1.00 87.81 92 ARG A C 1
ATOM 696 O O . ARG A 1 9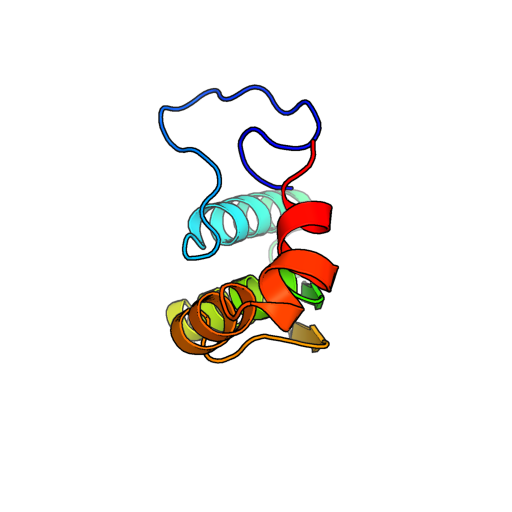2 ? 9.558 11.102 -21.039 1.00 87.81 92 ARG A O 1
ATOM 703 N N . MET A 1 93 ? 8.879 9.041 -21.584 1.00 88.06 93 MET A N 1
ATOM 704 C CA . MET A 1 93 ? 7.465 9.417 -21.700 1.00 88.06 93 MET A CA 1
ATOM 705 C C . MET A 1 93 ? 6.733 9.478 -20.359 1.00 88.06 93 MET A C 1
ATOM 707 O O . MET A 1 93 ? 5.758 10.226 -20.239 1.00 88.06 93 MET A O 1
ATOM 711 N N . TYR A 1 94 ? 7.177 8.699 -19.372 1.00 85.25 94 TYR A N 1
ATOM 712 C CA . TYR A 1 94 ? 6.445 8.486 -18.129 1.00 85.25 94 TYR A CA 1
ATOM 713 C C . TYR A 1 94 ? 7.314 8.714 -16.890 1.00 85.25 94 TYR A C 1
ATOM 715 O O . TYR A 1 94 ? 7.015 9.618 -16.115 1.00 85.25 94 TYR A O 1
ATOM 723 N N . ASN A 1 95 ? 8.416 7.973 -16.727 1.00 85.81 95 ASN A N 1
ATOM 724 C CA . ASN A 1 95 ? 9.215 8.007 -15.497 1.00 85.81 95 ASN A CA 1
ATOM 725 C C . ASN A 1 95 ? 9.764 9.415 -15.196 1.00 85.81 95 ASN A C 1
ATOM 727 O O . ASN A 1 95 ? 9.507 9.956 -14.128 1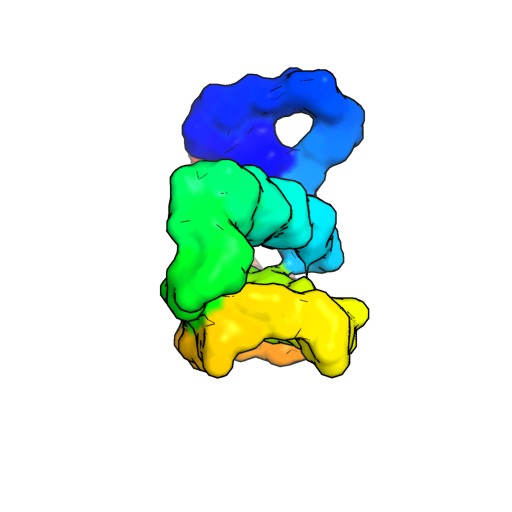.00 85.81 95 ASN A O 1
ATOM 731 N N . GLN A 1 96 ? 10.396 10.071 -16.177 1.00 87.75 96 GLN A N 1
ATOM 732 C CA . GLN A 1 96 ? 10.908 11.442 -16.021 1.00 87.75 96 GLN A CA 1
ATOM 733 C C . GLN A 1 96 ? 9.828 12.454 -15.622 1.00 87.75 96 GLN A C 1
ATOM 735 O O . GLN A 1 96 ? 10.104 13.393 -14.881 1.00 87.75 96 GLN A O 1
ATOM 740 N N . ARG A 1 97 ? 8.590 12.268 -16.098 1.00 85.12 97 ARG A N 1
ATOM 741 C CA . ARG A 1 97 ? 7.466 13.142 -15.740 1.00 85.12 97 ARG A CA 1
ATOM 742 C C . ARG A 1 97 ? 6.954 12.876 -14.328 1.00 85.12 97 ARG A C 1
ATOM 744 O O . ARG A 1 97 ? 6.505 13.811 -13.684 1.00 85.12 97 ARG A O 1
ATOM 751 N N . LEU A 1 98 ? 7.021 11.630 -13.859 1.00 81.19 98 LEU A N 1
ATOM 752 C CA . LEU A 1 98 ? 6.641 11.256 -12.496 1.00 81.19 98 LEU A CA 1
ATOM 753 C C . LEU A 1 98 ? 7.656 11.716 -11.446 1.00 81.19 98 LEU A C 1
ATOM 755 O O . LEU A 1 98 ? 7.270 11.979 -10.312 1.00 81.19 98 LEU A O 1
ATOM 759 N N . THR A 1 99 ? 8.941 11.772 -11.800 1.00 80.19 99 THR A N 1
ATOM 760 C CA . THR A 1 99 ? 10.026 12.127 -10.870 1.00 80.19 99 THR A CA 1
ATOM 761 C C . THR A 1 99 ? 10.392 13.608 -10.885 1.00 80.19 99 THR A C 1
ATOM 763 O O . THR A 1 99 ? 11.173 14.040 -10.040 1.00 80.19 99 THR A O 1
ATOM 766 N N . ASN A 1 100 ? 9.870 14.382 -11.840 1.00 72.12 100 ASN A N 1
ATOM 767 C CA . ASN A 1 100 ? 10.005 15.836 -11.835 1.00 72.12 100 ASN A CA 1
ATOM 768 C C . ASN A 1 100 ? 9.074 16.418 -10.762 1.00 72.12 100 ASN A C 1
ATOM 770 O O . ASN A 1 100 ? 7.868 16.525 -10.985 1.00 72.12 100 ASN A O 1
ATOM 774 N N . ASN A 1 101 ? 9.655 16.764 -9.611 1.00 56.66 101 ASN A N 1
ATOM 775 C CA . ASN A 1 101 ? 9.017 17.548 -8.550 1.00 56.66 101 ASN A CA 1
ATOM 776 C C . ASN A 1 101 ? 9.236 19.045 -8.767 1.00 56.66 101 ASN A C 1
ATOM 778 O O . ASN A 1 101 ? 10.377 19.416 -9.123 1.00 56.66 101 ASN A O 1
#

InterPro domains:
  IPR022742 Alpha/beta hydrolase domain-containing protein 17C-like [PF12146] (3-88)
  IPR029058 Alpha/Beta hydrolase fold [G3DSA:3.40.50.1820] (1-97)
  IPR029058 Alpha/Beta hydrolase fold [SSF53474] (2-91)
  IPR050960 AB hydrolase superfamily, subfamily 4 [PTHR10794] (2-101)

Foldseek 3Di:
DFAPPPPHDHPDPDGGDLLDLVVVVVVVVVVCVVVDLPDAAEEEAEESRLCSVVNNCVVCPVVDSHPYYHRYNYPVPPVVVVVVCVPPVNVVPPVVVVPPD